Protein AF-A0A819N7A4-F1 (afdb_monomer_lite)

Foldseek 3Di:
DDPPQDDQPDDDDDDPPDDQDDPVRLLCQLQPNDPVSVLVSLVSVLNCLSNRDDDPVCLVSCLPRQLVDPDPSSVVSVVSVVVRDDQADPVRHGDPSVVSVVVSVD

Secondary structure (DSSP, 8-state):
---PPPP--------TTSPPPPHHHHHHHHHH--HHHHHHHHHHHHHHHHTT---HHHHHHHHHHTTT---HHHHHHHHHHHHHS--B-TTSPBPTTHHHHHHHT-

Organism: NCBI:txid392033

Sequence (106 aa):
MSIAEQPCYTLINTSQDLEPPTEMQLREDLEKGNDKAKAEALRKLIVMMLNGEKFPSLLMIIIRYVMPSQNHTIKKLLLIFWEIVPKHTGDGKLLQEMILVCDAYR

Radius of gyration: 14.2 Å; chains: 1; bounding box: 40×23×40 Å

InterPro domains:
  IPR002553 Clathrin/coatomer adaptor, adaptin-like, N-terminal [PF01602] (23-105)
  IPR011989 Armadillo-like helical [G3DSA:1.25.10.10] (23-106)
  IPR016024 Armadillo-type fold [SSF48371] (20-100)
  IPR016460 Coatomer beta subunit (COPB1) [PTHR10635] (7-106)

pLDDT: mean 84.52, std 12.98, range [35.97, 95.81]

Structure (mmCIF, N/CA/C/O backbone):
data_AF-A0A819N7A4-F1
#
_entry.id   AF-A0A819N7A4-F1
#
loop_
_atom_site.group_PDB
_atom_site.id
_atom_site.type_symbol
_atom_site.label_atom_id
_atom_site.label_alt_i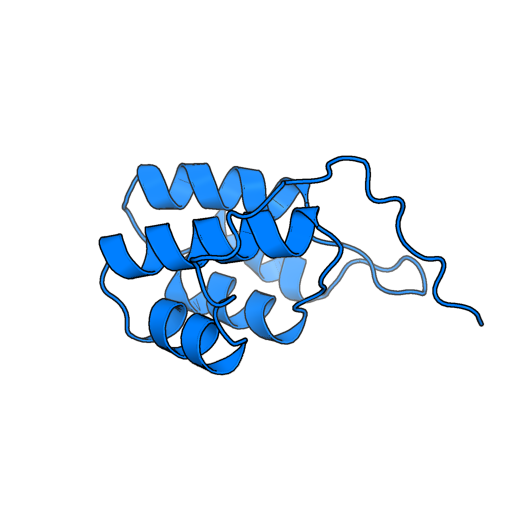d
_atom_site.label_comp_id
_atom_site.label_asym_id
_atom_site.label_entity_id
_atom_site.label_seq_id
_atom_site.pdbx_PDB_ins_code
_atom_site.Cartn_x
_atom_site.Cartn_y
_atom_site.Cartn_z
_atom_site.occupancy
_atom_site.B_iso_or_equiv
_atom_site.auth_seq_id
_atom_site.auth_comp_id
_atom_site.auth_asym_id
_atom_site.auth_atom_id
_atom_site.pdbx_PDB_model_num
ATOM 1 N N . MET A 1 1 ? 12.210 4.614 -24.671 1.00 35.97 1 MET A N 1
ATOM 2 C CA . MET A 1 1 ? 11.972 3.156 -24.685 1.00 35.97 1 MET A CA 1
ATOM 3 C C . MET A 1 1 ? 10.589 2.933 -24.120 1.00 35.97 1 MET A C 1
ATOM 5 O O . MET A 1 1 ? 10.294 3.513 -23.083 1.00 35.97 1 MET A O 1
ATOM 9 N N . SER A 1 2 ? 9.732 2.220 -24.850 1.00 37.25 2 SER A N 1
ATOM 10 C CA . SER A 1 2 ? 8.358 1.955 -24.425 1.00 37.25 2 SER A CA 1
ATOM 11 C C . SER A 1 2 ? 8.397 1.294 -23.052 1.00 37.25 2 SER A C 1
ATOM 13 O O . SER A 1 2 ? 9.054 0.267 -22.895 1.00 37.25 2 SER A O 1
ATOM 15 N N . ILE A 1 3 ? 7.754 1.901 -22.055 1.00 51.28 3 ILE A N 1
ATOM 16 C CA . ILE A 1 3 ? 7.454 1.216 -20.800 1.00 51.28 3 ILE A CA 1
ATOM 17 C C . ILE A 1 3 ? 6.598 0.030 -21.232 1.00 51.28 3 ILE A C 1
ATOM 19 O O . ILE A 1 3 ? 5.479 0.234 -21.692 1.00 51.28 3 ILE A O 1
ATOM 23 N N . ALA A 1 4 ? 7.154 -1.182 -21.215 1.00 54.34 4 ALA A N 1
ATOM 24 C CA . ALA A 1 4 ? 6.371 -2.373 -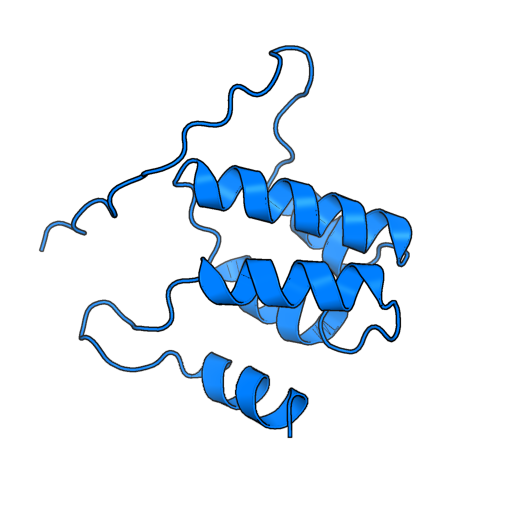21.489 1.00 54.34 4 ALA A CA 1
ATOM 25 C C . ALA A 1 4 ? 5.210 -2.369 -20.487 1.00 54.34 4 ALA A C 1
ATOM 27 O O . ALA A 1 4 ? 5.447 -2.333 -19.273 1.00 54.34 4 ALA A O 1
ATOM 28 N N . GLU A 1 5 ? 3.973 -2.296 -20.987 1.00 57.38 5 GLU A N 1
ATOM 29 C CA . GLU A 1 5 ? 2.792 -2.454 -20.146 1.00 57.38 5 GLU A CA 1
ATOM 30 C C . GLU A 1 5 ? 2.952 -3.768 -19.392 1.00 57.38 5 GLU A C 1
ATOM 32 O O . GLU A 1 5 ? 3.190 -4.823 -19.986 1.00 57.38 5 GLU A O 1
ATOM 37 N N . GLN A 1 6 ? 2.927 -3.687 -18.062 1.00 65.62 6 GLN A N 1
ATOM 38 C CA . GLN A 1 6 ? 3.000 -4.892 -17.260 1.00 65.62 6 GLN A CA 1
ATOM 39 C C . GLN A 1 6 ? 1.709 -5.672 -17.512 1.00 65.62 6 GLN A C 1
ATOM 41 O O . GLN A 1 6 ? 0.632 -5.078 -17.445 1.00 65.62 6 GLN A O 1
ATOM 46 N N . PRO A 1 7 ? 1.796 -6.974 -17.811 1.00 64.50 7 PRO A N 1
ATOM 47 C CA . PRO A 1 7 ? 0.613 -7.781 -18.040 1.00 64.50 7 PRO A CA 1
ATOM 48 C C . PRO A 1 7 ? -0.275 -7.760 -16.791 1.00 64.50 7 PRO A C 1
ATOM 50 O O . PRO A 1 7 ? 0.160 -8.109 -15.693 1.00 64.50 7 PRO A O 1
ATOM 53 N N . CYS A 1 8 ? -1.516 -7.313 -16.971 1.00 61.84 8 CYS A N 1
ATOM 54 C CA . CYS A 1 8 ? -2.555 -7.348 -15.955 1.00 61.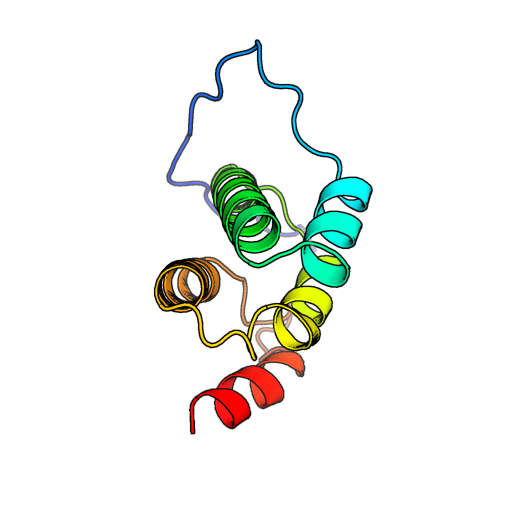84 8 CYS A CA 1
ATOM 55 C C . CYS A 1 8 ? -3.262 -8.703 -16.049 1.00 61.84 8 CYS A C 1
ATOM 57 O O . CYS A 1 8 ? -3.943 -8.991 -17.033 1.00 61.84 8 CYS A O 1
ATOM 59 N N . TYR A 1 9 ? -3.049 -9.564 -15.053 1.00 67.50 9 TYR A N 1
ATOM 60 C CA . TYR A 1 9 ? -3.594 -10.928 -15.049 1.00 67.50 9 TYR A CA 1
ATOM 61 C C . TYR A 1 9 ? -4.926 -11.047 -14.297 1.00 67.50 9 TYR A C 1
ATOM 63 O O . TYR A 1 9 ? -5.580 -12.085 -14.382 1.00 67.50 9 TYR A O 1
ATOM 71 N N . THR A 1 10 ? -5.335 -9.995 -13.580 1.00 70.44 10 THR A N 1
ATOM 72 C CA . THR A 1 10 ? -6.531 -9.993 -12.734 1.00 70.44 10 THR A CA 1
ATOM 73 C C . THR A 1 10 ? -7.362 -8.752 -13.030 1.00 70.44 10 THR A C 1
ATOM 75 O O . THR A 1 10 ? -6.978 -7.649 -12.665 1.00 70.44 10 THR A O 1
ATOM 78 N N . LEU A 1 11 ? -8.525 -8.938 -13.656 1.00 70.12 11 LEU A N 1
ATOM 79 C CA . LEU A 1 11 ? -9.503 -7.871 -13.865 1.00 70.12 11 LEU A CA 1
ATOM 80 C C . LEU A 1 11 ? -10.544 -7.920 -12.747 1.00 70.12 11 LEU A C 1
ATOM 82 O O . LEU A 1 11 ? -11.299 -8.890 -12.641 1.00 70.12 11 LEU A O 1
ATOM 86 N N . ILE A 1 12 ? -10.586 -6.884 -11.911 1.00 76.25 12 ILE A N 1
ATOM 87 C CA . ILE A 1 12 ? -11.564 -6.776 -10.828 1.00 76.25 12 ILE A CA 1
ATOM 88 C C . ILE A 1 12 ? -12.679 -5.838 -11.286 1.00 76.25 12 ILE A C 1
ATOM 90 O O . ILE A 1 12 ? -12.468 -4.638 -11.438 1.00 76.25 12 ILE A O 1
ATOM 94 N N . ASN A 1 13 ? -13.881 -6.387 -11.484 1.0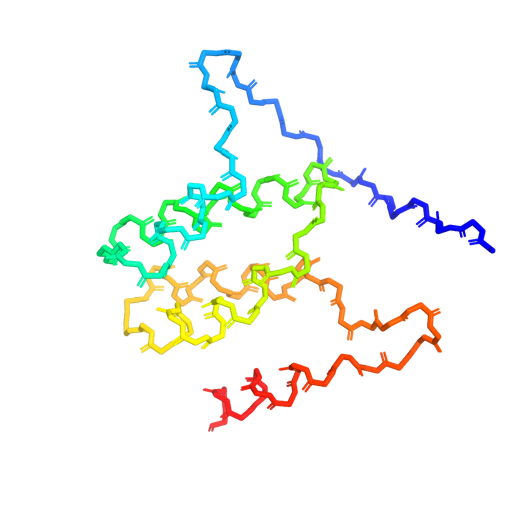0 72.94 13 ASN A N 1
ATOM 95 C CA . ASN A 1 13 ? -15.071 -5.589 -11.768 1.00 72.94 13 ASN A CA 1
ATOM 96 C C . ASN A 1 13 ? -15.478 -4.810 -10.509 1.00 72.94 13 ASN 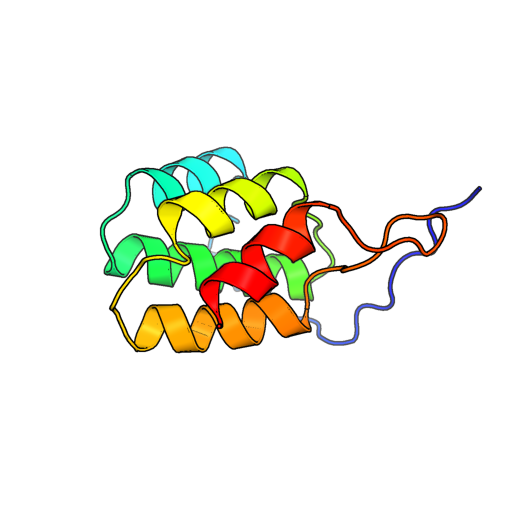A C 1
ATOM 98 O O . ASN A 1 13 ? -16.125 -5.358 -9.614 1.00 72.94 13 ASN A O 1
ATOM 102 N N . THR A 1 14 ? -15.078 -3.547 -10.416 1.00 64.81 14 THR A N 1
ATOM 103 C CA . THR A 1 14 ? -15.583 -2.627 -9.396 1.00 64.81 14 THR A CA 1
ATOM 104 C C . THR A 1 14 ? -16.979 -2.164 -9.790 1.00 64.81 14 THR A C 1
ATOM 106 O O . THR A 1 14 ? -17.162 -1.579 -10.856 1.00 64.81 14 THR A O 1
ATOM 109 N N . SER A 1 15 ? -17.968 -2.436 -8.936 1.00 59.91 15 SER A N 1
ATOM 110 C CA . SER A 1 15 ? -19.334 -1.934 -9.092 1.00 59.91 15 SER A CA 1
ATOM 111 C C . SER A 1 15 ? -19.310 -0.420 -9.327 1.00 59.91 15 SER A C 1
ATOM 113 O O . SER A 1 15 ? -18.682 0.303 -8.556 1.00 59.91 15 SER A O 1
ATOM 115 N N . GLN A 1 16 ? -19.992 0.051 -10.374 1.00 55.47 16 GLN A N 1
ATOM 116 C CA . GLN A 1 16 ? -19.979 1.451 -10.835 1.00 55.47 16 GLN A CA 1
ATOM 117 C C . GLN A 1 16 ? -20.470 2.475 -9.790 1.00 55.47 16 GLN A C 1
ATOM 119 O O . GLN A 1 16 ? -20.272 3.669 -9.980 1.00 55.47 16 GLN A O 1
ATOM 124 N N . ASP A 1 17 ? -21.066 2.022 -8.683 1.00 54.16 17 ASP A N 1
ATOM 125 C CA . ASP A 1 17 ? -21.549 2.867 -7.582 1.00 54.16 17 ASP A CA 1
ATOM 126 C C . ASP A 1 17 ? -20.452 3.320 -6.598 1.00 54.16 17 ASP A C 1
ATOM 128 O O . ASP A 1 17 ? -20.721 4.122 -5.704 1.00 54.16 17 ASP A O 1
ATOM 132 N N . LEU A 1 18 ? -19.220 2.813 -6.722 1.00 59.38 18 LEU A N 1
ATOM 133 C CA . LEU A 1 18 ? -18.088 3.231 -5.893 1.00 59.38 18 LEU A CA 1
ATOM 134 C C . LEU A 1 18 ? -17.146 4.104 -6.719 1.00 59.38 18 LEU A C 1
ATOM 136 O O . LEU A 1 18 ? -16.390 3.602 -7.549 1.00 59.38 18 LEU A O 1
ATOM 140 N N . GLU A 1 19 ? -17.183 5.412 -6.472 1.00 66.69 19 GLU A N 1
ATOM 141 C CA . GLU A 1 19 ? -16.216 6.348 -7.043 1.00 66.69 19 GLU A CA 1
ATOM 142 C C . GLU A 1 19 ? -14.792 5.905 -6.648 1.00 66.69 19 GLU A C 1
ATOM 144 O O . GLU A 1 19 ? -14.531 5.668 -5.458 1.00 66.69 19 GLU A O 1
ATOM 149 N N . PRO A 1 20 ? -13.875 5.716 -7.618 1.00 69.75 20 PRO A N 1
ATOM 150 C CA . PRO A 1 20 ? -12.526 5.272 -7.311 1.00 69.75 20 PRO A CA 1
ATOM 151 C C . PRO A 1 20 ? -11.839 6.324 -6.430 1.00 69.75 20 PRO A C 1
ATOM 153 O O . PRO A 1 20 ? -11.865 7.515 -6.754 1.00 69.75 20 PRO A O 1
ATOM 156 N N . PRO A 1 21 ? -11.230 5.918 -5.303 1.00 78.75 21 PRO A N 1
ATOM 157 C CA . PRO A 1 21 ? -10.600 6.861 -4.395 1.00 78.75 21 PRO A CA 1
ATOM 158 C C . PRO A 1 21 ? -9.434 7.548 -5.106 1.00 78.75 21 PRO A C 1
ATOM 160 O O . PRO A 1 21 ? -8.608 6.907 -5.756 1.00 78.75 21 PRO A O 1
ATOM 163 N N . THR A 1 22 ? -9.353 8.868 -4.975 1.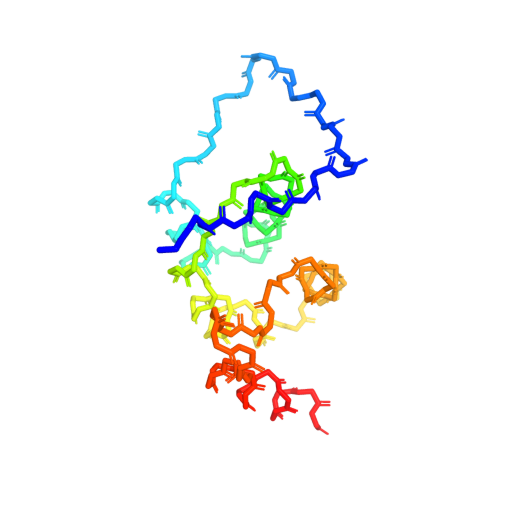00 86.25 22 THR A N 1
ATOM 164 C CA . THR A 1 22 ? -8.262 9.633 -5.592 1.00 86.25 22 THR A CA 1
ATOM 165 C C . THR A 1 22 ? -6.940 9.341 -4.870 1.00 86.25 22 THR A C 1
ATOM 167 O O . THR A 1 22 ? -6.929 9.124 -3.658 1.00 86.25 22 THR A O 1
ATOM 170 N N . GLU A 1 23 ? -5.799 9.423 -5.566 1.00 87.69 23 GLU A N 1
ATOM 171 C CA . GLU A 1 23 ? -4.464 9.270 -4.954 1.00 87.69 23 GLU A CA 1
ATOM 172 C C . GLU A 1 23 ? -4.275 10.172 -3.718 1.00 87.69 23 GLU A C 1
ATOM 174 O O . GLU A 1 23 ? -3.704 9.752 -2.712 1.00 87.69 23 GLU A O 1
ATOM 179 N N . MET A 1 24 ? -4.807 11.399 -3.762 1.00 89.31 24 MET A N 1
ATOM 180 C CA . MET A 1 24 ? -4.766 12.345 -2.644 1.00 89.31 24 MET A CA 1
ATOM 181 C C . MET A 1 24 ? -5.530 11.835 -1.415 1.00 89.31 24 MET A C 1
ATOM 183 O O . MET A 1 24 ? -5.011 11.919 -0.305 1.00 89.31 24 MET A O 1
ATOM 187 N N . GLN A 1 25 ? -6.717 11.258 -1.612 1.00 90.12 25 GLN A N 1
ATOM 188 C CA . GLN A 1 25 ? -7.524 10.687 -0.529 1.00 90.12 25 GLN A CA 1
ATOM 189 C C . GLN A 1 25 ? -6.828 9.466 0.076 1.00 90.12 25 GLN A C 1
ATOM 191 O O . GLN A 1 25 ? -6.678 9.381 1.291 1.00 90.12 25 GLN A O 1
ATOM 196 N N . LEU A 1 26 ? -6.303 8.567 -0.768 1.00 91.94 26 LEU A N 1
ATOM 197 C CA . LEU A 1 26 ? -5.529 7.410 -0.308 1.00 91.94 26 LEU A CA 1
ATOM 198 C C . LEU A 1 26 ? -4.320 7.841 0.521 1.00 91.94 26 LEU A C 1
ATOM 200 O O . LEU A 1 26 ? -4.044 7.259 1.567 1.00 91.94 26 LEU A O 1
ATOM 204 N N . ARG A 1 27 ? -3.604 8.878 0.083 1.00 93.19 27 ARG A N 1
ATOM 205 C CA . ARG A 1 27 ? -2.484 9.437 0.840 1.00 93.19 27 ARG A CA 1
ATOM 206 C C . ARG A 1 27 ? -2.919 9.932 2.217 1.00 93.19 27 ARG A C 1
ATOM 208 O O . ARG A 1 27 ? -2.264 9.593 3.202 1.00 93.19 27 ARG A O 1
ATOM 215 N N . GLU A 1 28 ? -3.995 10.709 2.293 1.00 94.06 28 GLU A N 1
ATOM 216 C CA . GLU A 1 28 ? -4.504 11.235 3.563 1.00 94.06 28 GLU A CA 1
ATOM 217 C C . GLU A 1 28 ? -4.964 10.119 4.509 1.00 94.06 28 GLU A C 1
ATOM 219 O O . GLU A 1 28 ? -4.592 10.129 5.687 1.00 94.06 28 GLU A O 1
ATOM 224 N N . ASP A 1 29 ? -5.681 9.120 3.993 1.00 94.06 29 ASP A N 1
ATOM 225 C CA . ASP A 1 29 ? -6.167 7.977 4.771 1.00 94.06 29 ASP A CA 1
ATOM 226 C C . ASP A 1 29 ? -5.021 7.099 5.295 1.00 94.06 29 ASP A C 1
ATOM 228 O O . ASP A 1 29 ? -5.054 6.631 6.438 1.00 94.06 29 ASP A O 1
ATOM 232 N N . LEU A 1 30 ? -3.975 6.890 4.491 1.00 94.69 30 LEU A N 1
ATOM 233 C CA . LEU A 1 30 ? -2.801 6.107 4.890 1.00 94.69 30 LEU A CA 1
ATOM 234 C C . LEU A 1 30 ? -1.908 6.861 5.884 1.00 94.69 30 LEU A C 1
ATOM 236 O O . LEU A 1 30 ? -1.272 6.229 6.729 1.00 94.69 30 LEU A O 1
ATOM 240 N N . GLU A 1 31 ? -1.851 8.191 5.806 1.00 94.19 31 GLU A N 1
ATOM 241 C CA . GLU A 1 31 ? -1.011 9.020 6.674 1.00 94.19 31 GLU A CA 1
ATOM 242 C C . GLU A 1 31 ? -1.691 9.331 8.016 1.00 94.19 31 GLU A C 1
ATOM 244 O O . GLU A 1 31 ? -1.094 9.122 9.077 1.00 94.19 31 GLU A O 1
ATOM 249 N N . LYS A 1 32 ? -2.950 9.784 7.988 1.00 93.31 32 LYS A N 1
ATOM 250 C CA . LYS A 1 32 ? -3.675 10.299 9.165 1.00 93.31 32 LYS A CA 1
ATOM 251 C C . LYS A 1 32 ? -4.782 9.372 9.672 1.00 93.31 32 LYS A C 1
ATOM 253 O O . LYS A 1 32 ? -5.298 9.599 10.766 1.00 93.31 32 LYS A O 1
ATOM 258 N N . GLY A 1 33 ? -5.164 8.351 8.906 1.00 91.50 33 GLY A N 1
ATOM 259 C CA . GLY A 1 33 ? -6.258 7.453 9.268 1.00 91.50 33 GLY A CA 1
ATOM 260 C C . GLY A 1 33 ? -5.976 6.605 10.512 1.00 91.50 33 GLY A C 1
ATOM 261 O O . GLY A 1 33 ? -4.833 6.350 10.893 1.00 91.50 33 GLY A O 1
ATOM 262 N N . ASN A 1 34 ? -7.042 6.118 11.145 1.00 93.81 34 ASN A N 1
ATOM 263 C CA . ASN A 1 34 ? -6.934 5.072 12.164 1.00 93.81 34 ASN A CA 1
ATOM 264 C C . ASN A 1 34 ? -6.658 3.698 11.513 1.00 93.81 34 ASN A C 1
ATOM 266 O O . ASN A 1 34 ? -6.718 3.556 10.294 1.00 93.81 34 ASN A O 1
ATOM 270 N N . ASP A 1 35 ? -6.403 2.658 12.311 1.00 92.75 35 ASP A N 1
ATOM 271 C CA . ASP A 1 35 ? -6.112 1.313 11.785 1.00 92.75 35 ASP A CA 1
ATOM 272 C C . ASP A 1 35 ? -7.196 0.769 10.834 1.00 92.75 35 ASP A C 1
ATOM 274 O O . ASP A 1 35 ? -6.888 0.060 9.877 1.00 92.75 35 ASP A O 1
ATOM 278 N N . LYS A 1 36 ? -8.476 1.093 11.062 1.00 93.62 36 LYS A N 1
ATOM 279 C CA . LYS A 1 36 ? -9.559 0.650 10.172 1.00 93.62 36 LYS A CA 1
ATOM 280 C C . LYS A 1 36 ? -9.498 1.372 8.826 1.00 93.62 36 LYS A C 1
ATOM 282 O O . LYS A 1 36 ? -9.539 0.705 7.797 1.00 93.62 36 LYS A O 1
ATOM 287 N N . ALA A 1 37 ? -9.334 2.694 8.845 1.00 93.75 37 ALA A N 1
ATOM 288 C CA . ALA A 1 37 ? -9.192 3.517 7.647 1.00 93.75 37 ALA A CA 1
ATOM 289 C C . ALA A 1 37 ? -7.948 3.116 6.843 1.00 93.75 37 ALA A C 1
ATOM 291 O O . ALA A 1 37 ? -8.046 2.863 5.647 1.00 93.75 37 ALA A O 1
ATOM 292 N N . LYS A 1 38 ? -6.803 2.915 7.510 1.00 94.81 38 LYS A N 1
ATOM 293 C CA . LYS A 1 38 ? -5.571 2.416 6.876 1.00 94.81 38 LYS A CA 1
ATOM 294 C C . LYS A 1 38 ? -5.766 1.043 6.234 1.00 94.81 38 LYS A C 1
ATOM 296 O O . LYS A 1 38 ? -5.299 0.816 5.122 1.00 94.81 38 LYS A O 1
ATOM 301 N N . ALA A 1 39 ? -6.464 0.123 6.904 1.00 95.06 39 ALA A N 1
ATOM 302 C CA . ALA A 1 39 ? -6.746 -1.200 6.351 1.00 95.06 39 ALA A CA 1
ATOM 303 C C . ALA A 1 39 ? -7.693 -1.150 5.140 1.00 95.06 39 ALA A C 1
ATOM 305 O O . ALA A 1 39 ? -7.573 -1.979 4.238 1.00 95.06 39 ALA A O 1
ATOM 306 N N . GLU A 1 40 ? -8.645 -0.219 5.116 1.00 94.12 40 GLU A N 1
ATOM 307 C CA . GLU A 1 40 ? -9.545 -0.022 3.978 1.00 94.12 40 GLU A CA 1
ATOM 308 C C . GLU A 1 40 ? -8.827 0.649 2.800 1.00 94.12 40 GLU A C 1
ATOM 310 O O . GLU A 1 40 ? -8.896 0.145 1.678 1.00 94.12 40 GLU A O 1
ATOM 315 N N . ALA A 1 41 ? -8.067 1.714 3.061 1.00 94.19 41 ALA A N 1
ATOM 316 C CA . ALA A 1 41 ? -7.254 2.399 2.062 1.00 94.19 41 ALA A CA 1
ATOM 317 C C . ALA A 1 41 ? -6.221 1.453 1.432 1.00 94.19 41 ALA A C 1
ATOM 319 O O . ALA A 1 41 ? -6.074 1.426 0.212 1.00 94.19 41 ALA A O 1
ATOM 320 N N . LEU A 1 42 ? -5.569 0.600 2.233 1.00 94.81 42 LEU A N 1
ATOM 321 C CA . LEU A 1 42 ? -4.625 -0.395 1.722 1.00 94.81 42 LEU A CA 1
ATOM 322 C C . LEU A 1 42 ? -5.312 -1.454 0.843 1.00 94.81 42 LEU A C 1
ATOM 324 O O . LEU A 1 42 ? -4.754 -1.851 -0.175 1.00 94.81 42 LEU A O 1
ATOM 328 N N . ARG A 1 43 ? -6.536 -1.891 1.182 1.00 93.25 43 ARG A N 1
ATOM 329 C CA . ARG A 1 43 ? -7.316 -2.797 0.314 1.00 93.25 43 ARG A CA 1
ATOM 330 C C . ARG A 1 43 ? -7.673 -2.143 -1.013 1.00 93.25 43 ARG A C 1
ATOM 332 O O . ARG A 1 43 ? -7.489 -2.769 -2.052 1.00 93.25 43 ARG A O 1
ATOM 339 N N . LYS A 1 44 ? -8.171 -0.904 -0.971 1.00 91.38 44 LYS A N 1
ATOM 340 C CA . LYS A 1 44 ? -8.506 -0.122 -2.168 1.00 91.38 44 LYS A CA 1
ATOM 341 C C . LYS A 1 44 ? -7.281 0.027 -3.071 1.00 91.38 44 LYS A C 1
ATOM 343 O O . LYS A 1 44 ? -7.353 -0.298 -4.250 1.00 91.38 44 LYS A O 1
ATOM 348 N N . LEU A 1 45 ? -6.137 0.382 -2.489 1.00 92.12 45 LEU A N 1
ATOM 349 C CA . LEU A 1 45 ? -4.874 0.495 -3.211 1.00 92.12 45 LEU A CA 1
ATOM 350 C C . LEU A 1 45 ? -4.436 -0.822 -3.873 1.00 92.12 45 LEU A C 1
ATOM 352 O O . LEU A 1 45 ? -4.021 -0.807 -5.027 1.00 92.12 45 LEU A O 1
ATOM 356 N N . ILE A 1 46 ? -4.539 -1.956 -3.170 1.00 91.69 46 ILE A N 1
ATOM 357 C CA . ILE A 1 46 ? -4.207 -3.279 -3.729 1.00 91.69 46 ILE A CA 1
ATOM 358 C C . ILE A 1 46 ? -5.077 -3.583 -4.954 1.00 91.69 46 ILE A C 1
ATOM 360 O O . ILE A 1 46 ? -4.559 -4.032 -5.972 1.00 91.69 46 ILE A O 1
ATOM 364 N N . VAL A 1 47 ? -6.384 -3.315 -4.876 1.00 88.88 47 VAL A N 1
ATOM 365 C CA . VAL A 1 47 ? -7.318 -3.531 -5.994 1.00 88.88 47 VAL A CA 1
ATOM 366 C C . VAL A 1 47 ? -6.962 -2.649 -7.192 1.00 88.88 47 VAL A C 1
ATOM 368 O O . VAL A 1 47 ? -6.896 -3.149 -8.312 1.00 88.88 47 VAL A O 1
ATOM 371 N N . MET A 1 48 ? -6.672 -1.365 -6.965 1.00 87.00 48 MET A N 1
ATOM 372 C CA . MET A 1 48 ? -6.281 -0.439 -8.036 1.00 87.00 48 MET A CA 1
ATOM 373 C C . MET A 1 48 ? -4.952 -0.851 -8.687 1.00 87.00 48 MET A C 1
ATOM 375 O O . MET A 1 48 ? -4.841 -0.863 -9.912 1.00 87.00 48 MET A O 1
ATOM 379 N N . MET A 1 49 ? -3.967 -1.283 -7.889 1.00 87.69 49 MET A N 1
ATOM 380 C CA . MET A 1 49 ? -2.702 -1.807 -8.416 1.00 87.69 49 MET A CA 1
ATOM 381 C C . MET A 1 49 ? -2.885 -3.082 -9.240 1.00 87.69 49 MET A C 1
ATOM 383 O O . MET A 1 49 ? -2.254 -3.229 -10.286 1.00 87.69 49 MET A O 1
ATOM 387 N N . LEU A 1 50 ? -3.758 -3.992 -8.802 1.00 85.62 50 LEU A N 1
ATOM 388 C CA . LEU A 1 50 ? -4.079 -5.205 -9.556 1.00 85.62 50 LEU A CA 1
ATOM 389 C C . LEU A 1 50 ? -4.765 -4.898 -10.890 1.00 85.62 50 LEU A C 1
ATOM 391 O O . LEU A 1 50 ? -4.497 -5.598 -11.858 1.00 85.62 50 LEU A O 1
ATOM 395 N N . ASN A 1 51 ? -5.568 -3.833 -10.959 1.00 82.62 51 ASN A N 1
ATOM 396 C CA . ASN A 1 51 ? -6.176 -3.348 -12.201 1.00 82.62 51 ASN A CA 1
ATOM 397 C C . ASN A 1 51 ? -5.174 -2.648 -13.147 1.00 82.62 51 ASN A C 1
ATOM 399 O O . ASN A 1 51 ? -5.541 -2.301 -14.268 1.00 82.62 51 ASN A O 1
ATOM 403 N N . GLY A 1 52 ? -3.911 -2.479 -12.735 1.00 78.69 52 GLY A N 1
ATOM 404 C CA . GLY A 1 52 ? -2.828 -1.938 -13.563 1.00 78.69 52 GLY A CA 1
ATOM 405 C C . GLY A 1 52 ? -2.426 -0.496 -13.244 1.00 78.69 52 GLY A C 1
ATOM 406 O O . GLY A 1 52 ? -1.508 0.033 -13.877 1.00 78.69 52 GLY A O 1
ATOM 407 N N . GLU A 1 53 ? -3.057 0.144 -12.257 1.00 82.69 53 GLU A N 1
ATOM 408 C CA . GLU A 1 53 ? -2.690 1.496 -11.832 1.00 82.69 53 GLU A CA 1
ATOM 409 C C . GLU A 1 53 ? -1.389 1.489 -11.013 1.00 82.69 53 GLU A C 1
ATOM 411 O O . GLU A 1 53 ? -1.143 0.611 -10.184 1.00 82.69 53 GLU A O 1
ATOM 416 N N . LYS A 1 54 ? -0.516 2.478 -11.230 1.00 81.56 54 LYS A N 1
ATOM 417 C CA . LYS A 1 54 ? 0.786 2.564 -10.551 1.00 81.56 54 LYS A CA 1
ATOM 418 C C . LYS A 1 54 ? 0.830 3.771 -9.626 1.00 81.56 54 LYS A C 1
ATOM 420 O O . LYS A 1 54 ? 0.653 4.895 -10.076 1.00 81.56 54 LYS A O 1
ATOM 425 N N . PHE A 1 55 ? 1.195 3.537 -8.365 1.00 85.50 55 PHE A N 1
ATOM 426 C CA . PHE A 1 55 ? 1.292 4.576 -7.331 1.00 85.50 55 PHE A CA 1
ATOM 427 C C . PHE A 1 55 ? 2.685 4.616 -6.681 1.00 85.50 55 PHE A C 1
ATOM 429 O O . PHE A 1 55 ? 2.841 4.235 -5.517 1.00 85.50 55 PHE A O 1
ATOM 436 N N . PRO A 1 56 ? 3.732 5.045 -7.410 1.00 82.31 56 PRO A N 1
ATOM 437 C CA . PRO A 1 56 ? 5.096 5.076 -6.875 1.00 82.31 56 PRO A CA 1
ATOM 438 C C . PRO A 1 56 ? 5.240 6.020 -5.668 1.00 82.31 56 PRO A C 1
ATOM 440 O O . PRO A 1 56 ? 5.994 5.731 -4.742 1.00 82.31 56 PRO A O 1
ATOM 443 N N . SER A 1 57 ? 4.472 7.112 -5.633 1.00 87.38 57 SER A N 1
ATOM 444 C CA . SER A 1 57 ? 4.422 8.089 -4.534 1.00 87.38 57 SER A CA 1
ATOM 445 C C . SER A 1 57 ? 3.949 7.488 -3.202 1.00 87.38 57 SER A C 1
ATOM 447 O O . SER A 1 57 ? 4.404 7.910 -2.136 1.00 87.38 57 SER A O 1
ATOM 449 N N . LEU A 1 58 ? 3.057 6.490 -3.247 1.00 90.69 58 LEU A N 1
ATOM 450 C CA . LEU A 1 58 ? 2.442 5.884 -2.063 1.00 90.69 58 LEU A CA 1
ATOM 451 C C . LEU A 1 58 ? 3.351 4.866 -1.364 1.00 90.69 58 LEU A C 1
ATOM 453 O O . LEU A 1 58 ? 3.133 4.569 -0.189 1.00 90.69 58 LEU A O 1
ATOM 457 N N . LEU A 1 59 ? 4.405 4.381 -2.030 1.00 91.38 59 LEU A N 1
ATOM 458 C CA . LEU A 1 59 ? 5.337 3.402 -1.461 1.00 91.38 59 LEU A CA 1
ATOM 459 C C . LEU A 1 59 ? 5.975 3.914 -0.161 1.00 91.38 59 LEU A C 1
ATOM 461 O O . LEU A 1 59 ? 5.929 3.244 0.870 1.00 91.38 59 LEU A O 1
ATOM 465 N N . MET A 1 60 ? 6.506 5.139 -0.178 1.00 91.38 60 MET A N 1
ATOM 466 C CA . MET A 1 60 ? 7.153 5.732 0.995 1.00 91.38 60 MET A CA 1
ATOM 467 C C . MET A 1 60 ? 6.153 6.039 2.120 1.00 91.38 60 MET A C 1
ATOM 469 O O . MET A 1 60 ? 6.483 5.919 3.300 1.00 91.38 60 MET A O 1
ATOM 473 N N . ILE A 1 61 ? 4.912 6.396 1.776 1.00 93.62 61 ILE A N 1
ATOM 474 C CA . ILE A 1 61 ? 3.833 6.631 2.750 1.00 93.62 61 ILE A CA 1
ATOM 475 C C . ILE A 1 61 ? 3.499 5.328 3.483 1.00 93.62 61 ILE A C 1
ATOM 477 O O . ILE A 1 61 ? 3.392 5.320 4.709 1.00 93.62 61 ILE A O 1
ATOM 481 N N . ILE A 1 62 ? 3.416 4.211 2.759 1.00 94.44 62 ILE A N 1
ATOM 482 C CA . ILE A 1 62 ? 3.152 2.893 3.346 1.00 94.44 62 ILE A CA 1
ATOM 483 C C . ILE A 1 62 ? 4.280 2.470 4.283 1.00 94.44 62 ILE A C 1
ATOM 485 O O . ILE A 1 62 ? 4.005 2.056 5.412 1.00 94.44 62 ILE A O 1
ATOM 489 N N . ILE A 1 63 ? 5.536 2.634 3.857 1.00 93.25 63 ILE A N 1
ATOM 490 C CA . ILE A 1 63 ? 6.710 2.321 4.683 1.00 93.25 63 ILE A CA 1
ATOM 491 C C . ILE A 1 63 ? 6.700 3.139 5.983 1.00 93.25 63 ILE A C 1
ATOM 493 O O . ILE A 1 63 ? 6.964 2.602 7.053 1.00 93.25 63 ILE A O 1
ATOM 497 N N . ARG A 1 64 ? 6.352 4.430 5.932 1.00 92.75 64 ARG A N 1
ATOM 498 C CA . ARG A 1 64 ? 6.397 5.298 7.121 1.00 92.75 64 ARG A CA 1
ATOM 499 C C . ARG A 1 64 ? 5.201 5.132 8.055 1.00 92.75 64 ARG A C 1
ATOM 501 O O . ARG A 1 64 ? 5.381 5.178 9.268 1.00 92.75 64 ARG A O 1
ATOM 508 N N . TYR A 1 65 ? 3.992 4.974 7.516 1.00 94.25 65 TYR A N 1
ATOM 509 C CA . TYR A 1 65 ? 2.760 5.124 8.304 1.00 94.25 65 TYR A CA 1
ATOM 510 C C . TYR A 1 65 ? 1.942 3.844 8.467 1.00 94.25 65 TYR A C 1
ATOM 512 O O . TYR A 1 65 ? 1.104 3.777 9.372 1.00 94.25 65 TYR A O 1
ATOM 520 N N . VAL A 1 66 ? 2.159 2.834 7.625 1.00 94.38 66 VAL A N 1
ATOM 521 C CA . VAL A 1 66 ? 1.358 1.599 7.618 1.00 94.38 66 VAL A CA 1
ATOM 522 C C . VAL A 1 66 ? 2.179 0.406 8.094 1.00 94.38 66 VAL A C 1
ATOM 524 O O . VAL A 1 66 ? 1.714 -0.354 8.941 1.00 94.38 66 VAL A O 1
ATOM 527 N N . MET A 1 67 ? 3.419 0.283 7.616 1.00 93.00 67 MET A N 1
ATOM 528 C CA . MET A 1 67 ? 4.377 -0.750 8.018 1.00 93.00 67 MET A CA 1
ATOM 529 C C . MET A 1 67 ? 4.588 -0.879 9.539 1.00 93.00 67 MET A C 1
ATOM 531 O O . MET A 1 67 ? 4.570 -2.012 10.018 1.00 93.00 67 MET A O 1
ATOM 535 N N . PRO A 1 68 ? 4.713 0.208 10.335 1.00 92.31 68 PRO A N 1
ATOM 536 C CA . PRO A 1 68 ? 4.893 0.079 11.784 1.00 92.31 68 PRO A CA 1
ATOM 537 C C . PRO A 1 68 ? 3.619 -0.335 12.545 1.00 92.31 68 PRO A C 1
ATOM 539 O O . PRO A 1 68 ? 3.666 -0.494 13.767 1.00 92.31 68 PRO A O 1
ATOM 542 N N . SER A 1 69 ? 2.469 -0.494 11.875 1.00 92.44 69 SER A N 1
ATOM 543 C CA . SER A 1 69 ? 1.225 -0.881 12.548 1.00 92.44 69 SER A CA 1
ATOM 544 C C . SER A 1 69 ? 1.334 -2.270 13.188 1.00 92.44 69 SER A C 1
ATOM 546 O O . SER A 1 69 ? 1.826 -3.227 12.589 1.00 92.44 69 SER A O 1
ATOM 548 N N . GLN A 1 70 ? 0.810 -2.407 14.409 1.00 91.62 70 GLN A N 1
ATOM 549 C CA . GLN A 1 70 ? 0.744 -3.689 15.121 1.00 91.62 70 GLN A CA 1
ATOM 550 C C . GLN A 1 70 ? -0.496 -4.514 14.764 1.00 91.62 70 GLN A C 1
ATOM 552 O O . GLN A 1 70 ? -0.603 -5.677 15.153 1.00 91.62 70 GLN A O 1
ATOM 557 N N . ASN A 1 71 ? -1.423 -3.950 13.991 1.00 94.25 71 ASN A N 1
ATOM 558 C CA . ASN A 1 71 ? -2.649 -4.631 13.614 1.00 94.25 71 ASN A CA 1
ATOM 559 C C . ASN A 1 71 ? -2.361 -5.809 12.668 1.00 94.25 71 ASN A C 1
ATOM 561 O O . ASN A 1 71 ? -1.891 -5.628 11.543 1.00 94.25 71 ASN A O 1
ATOM 565 N N . HIS A 1 72 ? -2.707 -7.027 13.089 1.00 94.25 72 HIS A N 1
ATOM 566 C CA . HIS A 1 72 ? -2.494 -8.240 12.292 1.00 94.25 72 HIS A CA 1
ATOM 567 C C . HIS A 1 72 ? -3.189 -8.204 10.924 1.00 94.25 72 HIS A C 1
ATOM 569 O O . HIS A 1 72 ? -2.694 -8.803 9.971 1.00 94.25 72 HIS A O 1
ATOM 575 N N . THR A 1 73 ? -4.318 -7.500 10.807 1.00 94.38 73 THR A N 1
ATOM 576 C CA . THR A 1 73 ? -5.032 -7.352 9.532 1.00 94.38 73 THR A CA 1
ATOM 577 C C . THR A 1 73 ? -4.224 -6.504 8.557 1.00 94.38 73 THR A C 1
ATOM 579 O O . THR A 1 73 ? -4.061 -6.896 7.405 1.00 94.38 73 THR A O 1
ATOM 582 N N . ILE A 1 74 ? -3.665 -5.384 9.027 1.00 95.44 74 ILE A N 1
ATOM 583 C CA . ILE A 1 74 ? -2.794 -4.522 8.217 1.00 95.44 74 ILE A CA 1
ATOM 584 C C . ILE A 1 74 ? -1.530 -5.283 7.820 1.00 95.44 74 ILE A C 1
ATOM 586 O O . ILE A 1 74 ? -1.174 -5.275 6.648 1.00 95.44 74 ILE A O 1
ATOM 590 N N . LYS A 1 75 ? -0.903 -6.020 8.749 1.00 94.31 75 LYS A N 1
ATOM 591 C CA . LYS A 1 75 ? 0.280 -6.842 8.436 1.00 94.31 75 LYS A CA 1
ATOM 592 C C . LYS A 1 75 ? 0.001 -7.880 7.344 1.00 94.31 75 LYS A C 1
ATOM 594 O O . LYS A 1 75 ? 0.808 -8.019 6.433 1.00 94.31 75 LYS A O 1
ATOM 599 N N . LYS A 1 76 ? -1.148 -8.567 7.384 1.00 95.31 76 LYS A N 1
ATOM 600 C CA . LYS A 1 76 ? -1.548 -9.505 6.316 1.00 95.31 76 LYS A CA 1
ATOM 601 C C . LYS A 1 76 ? -1.746 -8.804 4.970 1.00 95.31 76 LYS A C 1
ATOM 603 O O . LYS A 1 76 ? -1.291 -9.313 3.955 1.00 95.31 76 LYS A O 1
ATOM 608 N N . LEU A 1 77 ? -2.399 -7.641 4.963 1.00 95.81 77 LEU A N 1
ATOM 609 C CA . LEU A 1 77 ? -2.594 -6.851 3.744 1.00 95.81 77 LEU A CA 1
ATOM 610 C C . LEU A 1 77 ? -1.265 -6.329 3.177 1.00 95.81 77 LEU A C 1
ATOM 612 O O . LEU A 1 77 ? -1.086 -6.330 1.965 1.00 95.81 77 LEU A O 1
ATOM 616 N N . LEU A 1 78 ? -0.318 -5.942 4.037 1.00 95.12 78 LEU A N 1
ATOM 617 C CA . LEU A 1 78 ? 1.023 -5.525 3.625 1.00 95.12 78 LEU A CA 1
ATOM 618 C C . LEU A 1 78 ? 1.766 -6.641 2.889 1.00 95.12 78 LEU A C 1
ATOM 620 O O . LEU A 1 78 ? 2.390 -6.366 1.874 1.00 95.12 78 LEU A O 1
ATOM 624 N N . LEU A 1 79 ? 1.668 -7.894 3.343 1.00 93.00 79 LEU A N 1
ATOM 625 C CA . LEU A 1 79 ? 2.292 -9.025 2.642 1.00 93.00 79 LEU A CA 1
ATOM 626 C C . LEU A 1 79 ? 1.779 -9.151 1.199 1.00 93.00 79 LEU A C 1
ATOM 628 O O . LEU A 1 79 ? 2.584 -9.262 0.282 1.00 93.00 79 LEU A O 1
ATOM 632 N N . ILE A 1 80 ? 0.463 -9.029 0.995 1.00 93.12 80 ILE A N 1
ATOM 633 C CA . ILE A 1 80 ? -0.150 -9.039 -0.346 1.00 93.12 80 ILE A CA 1
ATOM 634 C C . ILE A 1 80 ? 0.343 -7.844 -1.175 1.00 93.12 80 ILE A C 1
ATOM 636 O O . ILE A 1 80 ? 0.690 -7.988 -2.344 1.00 93.12 80 ILE A O 1
ATOM 640 N N . PHE A 1 81 ? 0.419 -6.661 -0.564 1.00 93.75 81 PHE A N 1
ATOM 641 C CA . PHE A 1 81 ? 0.948 -5.465 -1.218 1.00 93.75 81 PHE A CA 1
ATOM 642 C C . PHE A 1 81 ? 2.406 -5.648 -1.689 1.00 93.75 81 PHE A C 1
ATOM 644 O O . PHE A 1 81 ? 2.756 -5.242 -2.799 1.00 93.75 81 PHE A O 1
ATOM 651 N N . TRP A 1 82 ? 3.256 -6.310 -0.899 1.00 91.56 82 TRP A N 1
ATOM 652 C CA . TRP A 1 82 ? 4.648 -6.571 -1.280 1.00 91.56 82 TRP A CA 1
ATOM 653 C C . TRP A 1 82 ? 4.799 -7.565 -2.425 1.00 91.56 82 TRP A C 1
ATOM 655 O O . TRP A 1 82 ? 5.806 -7.503 -3.135 1.00 91.56 82 TRP A O 1
ATOM 665 N N . GLU A 1 83 ? 3.837 -8.460 -2.635 1.00 89.62 83 GLU A N 1
ATOM 666 C CA . GLU A 1 83 ? 3.857 -9.376 -3.778 1.00 89.62 83 GLU A CA 1
ATOM 667 C C . GLU A 1 83 ? 3.653 -8.619 -5.095 1.00 89.62 83 GLU A C 1
ATOM 669 O O . GLU A 1 83 ? 4.413 -8.835 -6.043 1.00 89.62 83 GLU A O 1
ATOM 674 N N . ILE A 1 84 ? 2.709 -7.673 -5.123 1.00 88.62 84 ILE A N 1
ATOM 675 C CA . ILE A 1 84 ? 2.292 -6.965 -6.344 1.00 88.62 84 ILE A CA 1
ATOM 676 C C . ILE A 1 84 ? 3.167 -5.755 -6.695 1.00 88.62 84 ILE A C 1
ATOM 678 O O . ILE A 1 84 ? 3.259 -5.380 -7.864 1.00 88.62 84 ILE A O 1
ATOM 682 N N . VAL A 1 85 ? 3.827 -5.132 -5.712 1.00 89.69 85 VAL A N 1
ATOM 683 C CA . VAL A 1 85 ? 4.615 -3.917 -5.958 1.00 89.69 85 VAL A CA 1
ATOM 684 C C . VAL A 1 85 ? 5.842 -4.193 -6.840 1.00 89.69 85 VAL A C 1
ATOM 686 O O . VAL A 1 85 ? 6.592 -5.151 -6.582 1.00 89.69 85 VAL A O 1
ATOM 689 N N . PRO A 1 86 ? 6.116 -3.324 -7.837 1.00 87.38 86 PRO A N 1
ATOM 690 C CA . PRO A 1 86 ? 7.344 -3.382 -8.618 1.00 87.38 86 PRO A CA 1
ATOM 691 C C . PRO A 1 86 ? 8.555 -3.090 -7.725 1.00 87.38 86 PRO A C 1
ATOM 693 O O . PRO A 1 86 ? 8.615 -2.067 -7.052 1.00 87.38 86 PRO A O 1
ATOM 696 N N . LYS A 1 87 ? 9.534 -4.001 -7.723 1.00 87.69 87 LYS A N 1
ATOM 697 C CA . LYS A 1 87 ? 10.733 -3.928 -6.862 1.00 87.69 87 LYS A CA 1
ATOM 698 C C . LYS A 1 87 ? 11.968 -3.375 -7.567 1.00 87.69 87 LYS A C 1
ATOM 700 O O . LYS A 1 87 ? 12.953 -3.054 -6.909 1.00 87.69 87 LYS A O 1
ATOM 705 N N . HIS A 1 88 ? 11.915 -3.259 -8.891 1.00 87.56 88 HIS A N 1
ATOM 706 C CA . HIS A 1 88 ? 13.046 -2.860 -9.715 1.00 87.56 88 HIS A CA 1
ATOM 707 C C . HIS A 1 88 ? 12.730 -1.596 -10.513 1.00 87.56 88 HIS A C 1
ATOM 709 O O . HIS A 1 88 ? 11.591 -1.379 -10.930 1.00 87.56 88 HIS A O 1
ATOM 715 N N . THR A 1 89 ? 13.750 -0.775 -10.738 1.00 83.88 89 THR A N 1
ATOM 716 C CA . THR A 1 89 ? 13.723 0.338 -11.684 1.00 83.88 89 THR A CA 1
ATOM 717 C C . THR A 1 89 ? 13.704 -0.181 -13.125 1.00 83.88 89 THR A C 1
ATOM 719 O O . THR A 1 89 ? 13.940 -1.364 -13.376 1.00 83.88 89 THR A O 1
ATOM 722 N N . GLY A 1 90 ? 13.456 0.707 -14.094 1.00 81.56 90 GLY A N 1
ATOM 723 C CA . GLY A 1 90 ? 13.472 0.355 -15.522 1.00 81.56 90 GLY A CA 1
ATOM 724 C C . GLY A 1 90 ? 14.799 -0.249 -16.005 1.00 81.56 90 GLY A C 1
ATOM 725 O O . GLY A 1 90 ? 14.798 -1.040 -16.940 1.00 81.56 90 GLY A O 1
ATOM 726 N N . ASP A 1 91 ? 15.906 0.056 -15.324 1.00 85.62 91 ASP A N 1
ATOM 727 C CA . ASP A 1 91 ? 17.242 -0.491 -15.602 1.00 85.62 91 ASP A CA 1
ATOM 728 C C . ASP A 1 91 ? 17.506 -1.853 -14.927 1.00 85.62 91 ASP A C 1
ATOM 730 O O . ASP A 1 91 ? 18.624 -2.364 -14.976 1.00 85.62 91 ASP A O 1
ATOM 734 N N . GLY A 1 92 ? 16.515 -2.424 -14.233 1.00 84.94 92 GLY A N 1
ATOM 735 C CA . GLY A 1 92 ? 16.634 -3.703 -13.525 1.00 84.94 92 GLY A CA 1
ATOM 736 C C . GLY A 1 92 ? 17.318 -3.629 -12.154 1.00 84.94 92 GLY A C 1
ATOM 737 O O . GLY A 1 92 ? 17.557 -4.666 -11.538 1.00 84.94 92 GLY A O 1
ATOM 738 N N . LYS A 1 93 ? 17.626 -2.431 -11.639 1.00 89.38 93 LYS A N 1
ATOM 739 C CA . LYS A 1 93 ? 18.191 -2.259 -10.286 1.00 89.38 93 LYS A CA 1
ATOM 740 C C . LYS A 1 93 ? 17.091 -2.270 -9.231 1.00 89.38 93 LYS A C 1
ATOM 742 O O . LYS A 1 93 ? 15.997 -1.789 -9.490 1.00 89.38 93 LYS A O 1
ATOM 747 N N . LEU A 1 94 ? 17.378 -2.771 -8.030 1.00 88.94 94 LEU A N 1
ATOM 748 C CA . LEU A 1 94 ? 16.427 -2.741 -6.916 1.00 88.94 94 LEU A CA 1
ATOM 749 C C . LEU A 1 94 ? 16.133 -1.291 -6.485 1.00 88.94 94 LEU A C 1
ATOM 751 O O . LEU A 1 94 ? 17.043 -0.458 -6.432 1.00 88.94 94 LEU A O 1
ATOM 755 N N . LEU A 1 95 ? 14.873 -1.001 -6.162 1.00 89.44 95 LEU A N 1
ATOM 756 C CA . LEU A 1 95 ? 14.465 0.278 -5.578 1.00 89.44 95 LEU A CA 1
ATOM 757 C C . LEU A 1 95 ? 15.159 0.508 -4.228 1.00 89.44 95 LEU A C 1
ATOM 759 O O . LEU A 1 95 ? 15.268 -0.411 -3.416 1.00 89.44 95 LEU A O 1
ATOM 763 N N . GLN A 1 96 ? 15.612 1.739 -3.978 1.00 88.56 96 GLN A N 1
ATOM 764 C CA . GLN A 1 96 ? 16.315 2.100 -2.737 1.00 88.56 96 GLN A CA 1
ATOM 765 C C . GLN A 1 96 ? 15.404 1.927 -1.514 1.00 88.56 96 GLN A C 1
ATOM 767 O O . GLN A 1 96 ? 15.854 1.527 -0.443 1.00 88.56 96 GLN A O 1
ATOM 772 N N . GLU A 1 97 ? 14.104 2.146 -1.697 1.00 88.81 97 GLU A N 1
ATOM 773 C CA . GLU A 1 97 ? 13.061 1.961 -0.693 1.00 88.81 97 GLU A CA 1
ATOM 774 C C . GLU A 1 97 ? 13.005 0.522 -0.161 1.00 88.81 97 GLU A C 1
ATOM 776 O O . GLU A 1 97 ? 12.623 0.314 0.990 1.00 88.81 97 GLU A O 1
ATOM 781 N N . MET A 1 98 ? 13.436 -0.474 -0.947 1.00 90.31 98 MET A N 1
ATOM 782 C CA . MET A 1 98 ? 13.442 -1.881 -0.522 1.00 90.31 98 MET A CA 1
ATOM 783 C C . MET A 1 98 ? 14.392 -2.140 0.648 1.00 90.31 98 MET A C 1
ATOM 785 O O . MET A 1 98 ? 14.172 -3.082 1.405 1.00 90.31 98 MET A O 1
ATOM 789 N N . ILE A 1 99 ? 15.402 -1.288 0.853 1.00 89.81 99 ILE A N 1
ATOM 790 C CA . ILE A 1 99 ? 16.286 -1.371 2.023 1.00 89.81 99 ILE A CA 1
ATOM 791 C C . ILE A 1 99 ? 15.473 -1.197 3.314 1.00 89.81 99 ILE A C 1
ATOM 793 O O . ILE A 1 99 ? 15.649 -1.968 4.254 1.00 89.81 99 ILE A O 1
ATOM 797 N N . LEU A 1 100 ? 14.539 -0.238 3.335 1.00 90.19 100 LEU A N 1
ATOM 798 C CA . LEU A 1 100 ? 13.684 0.038 4.496 1.00 90.19 100 LEU A CA 1
ATOM 799 C C . LEU A 1 100 ? 12.690 -1.095 4.752 1.00 90.19 100 LEU A C 1
ATOM 801 O O . LEU A 1 100 ? 12.406 -1.426 5.899 1.00 90.19 100 LEU A O 1
ATOM 805 N N . VAL A 1 101 ? 12.177 -1.703 3.679 1.00 88.62 101 VAL A N 1
ATOM 806 C CA . VAL A 1 101 ? 11.286 -2.864 3.777 1.00 88.62 101 VAL A CA 1
ATOM 807 C C . VAL A 1 101 ? 12.017 -4.027 4.441 1.00 88.62 101 VAL A C 1
ATOM 809 O O . VAL A 1 101 ? 11.517 -4.584 5.411 1.00 88.62 101 VAL A O 1
ATOM 812 N N . CYS A 1 102 ? 13.215 -4.367 3.962 1.00 87.56 102 CYS A N 1
ATOM 813 C CA . CYS A 1 102 ? 14.008 -5.460 4.523 1.00 87.56 102 CYS A CA 1
ATOM 814 C C . CYS A 1 102 ? 14.402 -5.224 5.988 1.00 87.56 102 CYS A C 1
ATOM 816 O O . CYS A 1 102 ? 14.379 -6.171 6.769 1.00 87.56 102 CYS A O 1
ATOM 818 N N . ASP A 1 103 ? 14.744 -3.987 6.361 1.00 88.12 103 ASP A N 1
ATOM 819 C CA . ASP A 1 103 ? 15.097 -3.634 7.742 1.00 88.12 103 ASP A CA 1
ATOM 820 C C . ASP A 1 103 ? 13.914 -3.814 8.704 1.00 88.12 103 ASP A C 1
ATOM 822 O O . ASP A 1 103 ? 14.069 -4.373 9.784 1.00 88.12 103 ASP A O 1
ATOM 826 N N . ALA A 1 104 ? 12.704 -3.442 8.282 1.00 84.69 104 ALA A N 1
ATOM 827 C CA . ALA A 1 104 ? 11.511 -3.559 9.116 1.00 84.69 104 ALA A CA 1
ATOM 828 C C . ALA A 1 104 ? 11.021 -5.003 9.344 1.00 84.69 104 ALA A C 1
ATOM 830 O O . ALA A 1 104 ? 10.261 -5.245 10.283 1.00 84.69 104 ALA A O 1
ATOM 831 N N . TYR A 1 105 ? 11.401 -5.947 8.476 1.00 78.88 105 TYR A N 1
ATOM 832 C CA . TYR A 1 105 ? 11.058 -7.372 8.606 1.00 78.88 105 TYR A CA 1
ATOM 833 C C . TYR A 1 105 ? 12.140 -8.206 9.301 1.00 78.88 105 TYR A C 1
ATOM 835 O O . TYR A 1 105 ? 11.927 -9.404 9.514 1.00 78.88 105 TYR A O 1
ATOM 843 N N . ARG A 1 106 ? 13.286 -7.598 9.618 1.00 73.56 106 ARG A N 1
ATOM 844 C CA . ARG A 1 106 ? 14.367 -8.228 10.374 1.00 73.56 106 ARG A CA 1
ATOM 845 C C . ARG A 1 106 ? 14.036 -8.308 11.862 1.00 73.56 106 ARG A C 1
ATOM 847 O O . ARG A 1 106 ? 14.403 -9.345 12.456 1.00 73.56 106 ARG A O 1
#